Protein AF-A0A969L5E1-F1 (afdb_monomer_lite)

Structure (mmCIF, N/CA/C/O backbone):
data_AF-A0A969L5E1-F1
#
_entry.id   AF-A0A969L5E1-F1
#
loop_
_atom_site.group_PDB
_atom_site.id
_atom_site.type_symbol
_atom_site.label_atom_id
_atom_site.label_alt_id
_atom_site.label_comp_id
_atom_site.label_asym_id
_atom_site.label_entity_id
_atom_site.label_seq_id
_atom_site.pdbx_PDB_ins_code
_atom_site.Cartn_x
_atom_site.Cartn_y
_atom_site.Cartn_z
_atom_site.occupancy
_atom_site.B_iso_or_equiv
_atom_site.auth_seq_id
_atom_site.auth_comp_id
_atom_site.auth_asym_id
_atom_site.auth_atom_id
_atom_site.pdbx_PDB_model_num
ATOM 1 N N . MET A 1 1 ? -0.302 -0.080 8.700 1.00 58.97 1 MET A N 1
ATOM 2 C CA . MET A 1 1 ? -1.645 -0.669 8.907 1.00 58.97 1 MET A CA 1
ATOM 3 C C . MET A 1 1 ? -1.915 -0.724 10.403 1.00 58.97 1 MET A C 1
ATOM 5 O O . MET A 1 1 ? -1.053 -1.230 11.117 1.00 58.97 1 MET A O 1
ATOM 9 N N . LYS A 1 2 ? -3.011 -0.126 10.883 1.00 55.44 2 LYS A N 1
ATOM 10 C CA . LYS A 1 2 ? -3.358 -0.090 12.312 1.00 55.44 2 LYS A CA 1
ATOM 11 C C . LYS A 1 2 ? -4.666 -0.841 12.547 1.00 55.44 2 LYS A C 1
ATOM 13 O O . LYS A 1 2 ? -5.542 -0.761 11.694 1.00 55.44 2 LYS A O 1
ATOM 18 N N . ASN A 1 3 ? -4.773 -1.581 13.648 1.00 67.38 3 ASN A N 1
ATOM 19 C CA . ASN A 1 3 ? -6.047 -2.156 14.094 1.00 67.38 3 ASN A CA 1
ATOM 20 C C . ASN A 1 3 ? -6.783 -1.188 15.043 1.00 67.38 3 ASN A C 1
ATOM 22 O O . ASN A 1 3 ? -6.215 -0.169 15.441 1.00 67.38 3 ASN A O 1
ATOM 26 N N . ASP A 1 4 ? -8.011 -1.529 15.443 1.00 72.00 4 ASP A N 1
ATOM 27 C CA . ASP A 1 4 ? -8.823 -0.765 16.409 1.00 72.00 4 ASP A CA 1
ATOM 28 C C . ASP A 1 4 ? -8.131 -0.522 17.766 1.00 72.00 4 ASP A C 1
ATOM 30 O O . ASP A 1 4 ? -8.494 0.385 18.507 1.00 72.00 4 ASP A O 1
ATOM 34 N N . GLU A 1 5 ? -7.073 -1.275 18.075 1.00 80.44 5 GLU A N 1
ATOM 35 C CA . GLU A 1 5 ? -6.241 -1.111 19.272 1.00 80.44 5 GLU A CA 1
ATOM 36 C C . GLU A 1 5 ? -4.986 -0.244 19.028 1.00 80.44 5 GLU A C 1
ATOM 38 O O . GLU A 1 5 ? -4.057 -0.250 19.836 1.00 80.44 5 GLU A O 1
ATOM 43 N N . ASN A 1 6 ? -4.914 0.482 17.905 1.00 75.31 6 ASN A N 1
ATOM 44 C CA . ASN A 1 6 ? -3.765 1.294 17.477 1.00 75.31 6 ASN A CA 1
ATOM 45 C C . ASN A 1 6 ? -2.438 0.524 17.289 1.00 75.31 6 ASN A C 1
ATOM 47 O O . ASN A 1 6 ? -1.368 1.138 17.244 1.00 75.31 6 ASN A O 1
ATOM 51 N N . LYS A 1 7 ? -2.469 -0.804 17.122 1.00 80.56 7 LYS A N 1
ATOM 52 C CA . LYS A 1 7 ? -1.265 -1.623 16.905 1.00 80.56 7 LYS A CA 1
ATOM 53 C C . LYS A 1 7 ? -0.835 -1.588 15.445 1.00 80.56 7 LYS A C 1
ATOM 55 O O . LYS A 1 7 ? -1.660 -1.737 14.547 1.00 80.56 7 LYS A O 1
ATOM 60 N N . ILE A 1 8 ? 0.465 -1.438 15.202 1.00 81.38 8 ILE A N 1
ATOM 61 C CA . ILE A 1 8 ? 1.043 -1.543 13.859 1.00 81.38 8 ILE A CA 1
ATOM 62 C C . ILE A 1 8 ? 1.081 -3.023 13.468 1.00 81.38 8 ILE A C 1
ATOM 64 O O . ILE A 1 8 ? 1.811 -3.802 14.070 1.00 81.38 8 ILE A O 1
ATOM 68 N N . LEU A 1 9 ? 0.298 -3.407 12.459 1.00 82.12 9 LEU A N 1
ATOM 69 C CA . LEU A 1 9 ? 0.205 -4.800 11.999 1.00 82.12 9 LEU A CA 1
ATOM 70 C C . LEU A 1 9 ? 1.375 -5.213 11.101 1.00 82.12 9 LEU A C 1
ATOM 72 O O . LEU A 1 9 ? 1.676 -6.395 10.976 1.00 82.12 9 LEU A O 1
ATOM 76 N N . TYR A 1 10 ? 2.010 -4.242 10.447 1.00 83.69 10 TYR A N 1
ATOM 77 C CA . TYR A 1 10 ? 3.084 -4.489 9.499 1.00 83.69 10 TYR A CA 1
ATOM 78 C C . TYR A 1 10 ? 4.015 -3.283 9.403 1.00 83.69 10 TYR A C 1
ATOM 80 O O . TYR A 1 10 ? 3.548 -2.142 9.316 1.00 83.69 10 TYR A O 1
ATOM 88 N N . ILE A 1 11 ? 5.315 -3.567 9.394 1.00 85.00 11 ILE A N 1
ATOM 89 C CA . ILE A 1 11 ? 6.395 -2.630 9.091 1.00 85.00 11 ILE A CA 1
ATOM 90 C C . ILE A 1 11 ? 7.159 -3.235 7.913 1.00 85.00 11 ILE A C 1
ATOM 92 O O . ILE A 1 11 ? 7.552 -4.401 7.976 1.00 85.00 11 ILE A O 1
ATOM 96 N N . SER A 1 12 ? 7.333 -2.455 6.848 1.00 83.12 12 SER A N 1
ATOM 97 C CA . SER A 1 12 ? 8.057 -2.882 5.650 1.00 83.12 12 SER A CA 1
ATOM 98 C C . SER A 1 12 ? 9.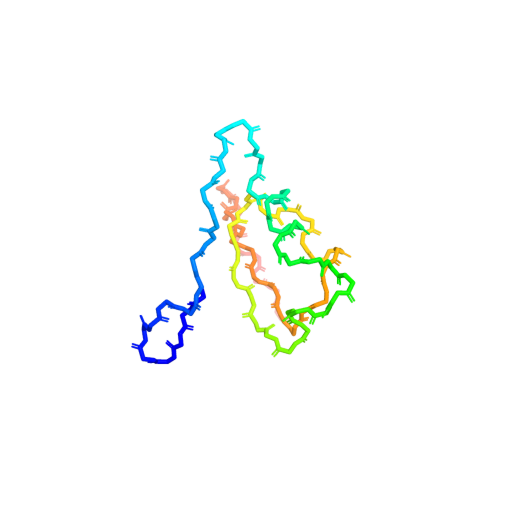525 -3.163 5.953 1.00 83.12 12 SER A C 1
ATOM 100 O O . SER A 1 12 ? 10.090 -2.687 6.946 1.00 83.12 12 SER A O 1
ATOM 102 N N . LYS A 1 13 ? 10.185 -3.896 5.058 1.00 85.12 13 LYS A N 1
ATOM 103 C CA . LYS A 1 13 ? 11.643 -4.042 5.106 1.00 85.12 13 LYS A CA 1
ATOM 104 C C . LYS A 1 13 ? 12.334 -2.701 4.839 1.00 85.12 13 LYS A C 1
ATOM 106 O O . LYS A 1 13 ? 11.742 -1.753 4.325 1.00 85.12 13 LYS A O 1
ATOM 111 N N . LEU A 1 14 ? 13.614 -2.618 5.200 1.00 84.75 14 LEU A N 1
ATOM 112 C CA . LEU A 1 14 ? 14.449 -1.468 4.861 1.00 84.75 14 LEU A CA 1
ATOM 113 C C . LEU A 1 14 ? 14.820 -1.525 3.378 1.00 84.75 14 LEU A C 1
ATOM 115 O O . LEU A 1 14 ? 15.332 -2.537 2.897 1.00 84.75 14 LEU A O 1
ATOM 119 N N . TYR A 1 15 ? 14.607 -0.418 2.674 1.00 82.50 15 TYR A N 1
ATOM 120 C CA . TYR A 1 15 ? 14.944 -0.279 1.263 1.00 82.50 15 TYR A CA 1
ATOM 121 C C . TYR A 1 15 ? 15.961 0.839 1.045 1.00 82.50 15 TYR A C 1
ATOM 123 O O . TYR A 1 15 ? 16.037 1.807 1.800 1.00 82.50 15 TYR A O 1
ATOM 131 N N . SER A 1 16 ? 16.741 0.720 -0.031 1.00 83.50 16 SER A N 1
ATOM 132 C CA . SER A 1 16 ? 17.612 1.806 -0.479 1.00 83.50 16 SER A CA 1
ATOM 133 C C . SER A 1 16 ? 16.765 3.011 -0.894 1.00 83.50 16 SER A C 1
ATOM 135 O O . SER A 1 16 ? 15.839 2.860 -1.694 1.00 83.50 16 SER A O 1
ATOM 137 N N . GLY A 1 17 ? 17.130 4.208 -0.423 1.00 81.06 17 GLY A N 1
ATOM 138 C CA . GLY A 1 17 ? 16.383 5.457 -0.650 1.00 81.06 17 GLY A CA 1
ATOM 139 C C . GLY A 1 17 ? 16.250 5.905 -2.113 1.00 81.06 17 GLY A C 1
ATOM 140 O O . GLY A 1 17 ? 15.636 6.927 -2.386 1.00 81.06 17 GLY A O 1
ATOM 141 N N . LYS A 1 18 ? 16.816 5.155 -3.067 1.00 83.56 18 LYS A N 1
ATOM 142 C CA . LYS A 1 18 ? 16.613 5.352 -4.512 1.00 83.56 18 LYS A CA 1
ATOM 143 C C . LYS A 1 18 ? 15.358 4.661 -5.057 1.00 83.56 18 LYS A C 1
ATOM 145 O O . LYS A 1 18 ? 15.003 4.875 -6.211 1.00 83.56 18 LYS A O 1
ATOM 150 N N . THR A 1 19 ? 14.722 3.786 -4.280 1.00 82.88 19 THR A N 1
ATOM 151 C CA . THR A 1 19 ? 13.517 3.065 -4.711 1.00 82.88 19 THR A CA 1
ATOM 152 C C . THR A 1 19 ? 12.281 3.881 -4.341 1.00 82.88 19 THR A C 1
ATOM 154 O O . THR A 1 19 ? 12.223 4.437 -3.254 1.00 82.88 19 THR A O 1
ATOM 157 N N . HIS A 1 20 ? 11.295 3.956 -5.235 1.00 84.81 20 HIS A N 1
ATOM 158 C CA . HIS A 1 20 ? 10.022 4.622 -4.948 1.00 84.81 20 HIS A CA 1
ATOM 159 C C . HIS A 1 20 ? 9.129 3.753 -4.058 1.00 84.81 20 HIS A C 1
ATOM 161 O O . HIS A 1 20 ? 9.027 2.545 -4.295 1.00 84.81 20 HIS A O 1
ATOM 167 N N . ASP A 1 21 ? 8.417 4.371 -3.116 1.00 83.38 21 ASP A N 1
ATOM 168 C CA . ASP A 1 21 ? 7.542 3.688 -2.150 1.00 83.38 21 ASP A CA 1
ATOM 169 C C . ASP A 1 21 ? 6.509 2.787 -2.837 1.00 83.38 21 ASP A C 1
ATOM 171 O O . ASP A 1 21 ? 6.294 1.644 -2.437 1.00 83.38 21 ASP A O 1
ATOM 175 N N . TYR A 1 22 ? 5.935 3.245 -3.956 1.00 87.69 22 TYR A N 1
ATOM 176 C CA . TYR A 1 22 ? 4.956 2.447 -4.692 1.00 87.69 22 TYR A CA 1
ATOM 177 C C . TYR A 1 22 ? 5.550 1.167 -5.294 1.00 87.69 22 TYR A C 1
ATOM 179 O O . TYR A 1 22 ? 4.894 0.127 -5.351 1.00 87.69 22 TYR A O 1
ATOM 187 N N . LYS A 1 23 ? 6.822 1.207 -5.706 1.00 88.06 23 LYS A N 1
ATOM 188 C CA . LYS A 1 23 ? 7.520 0.014 -6.193 1.00 88.06 23 LYS A CA 1
ATOM 189 C C . LYS A 1 23 ? 7.800 -0.959 -5.050 1.00 88.06 23 LYS 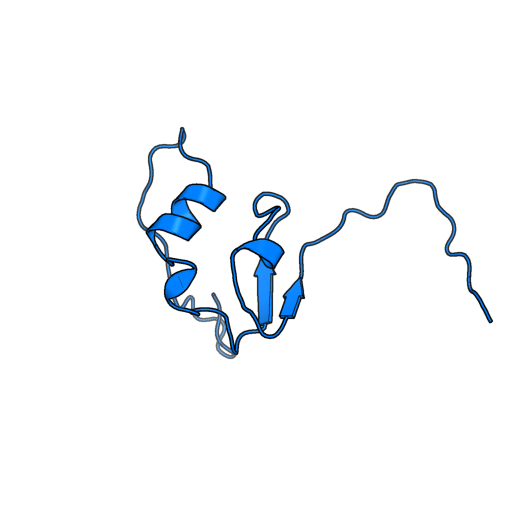A C 1
ATOM 191 O O . LYS A 1 23 ? 7.688 -2.161 -5.259 1.00 88.06 23 LYS A O 1
ATOM 196 N N . MET A 1 24 ? 8.137 -0.454 -3.861 1.00 89.12 24 MET A N 1
ATOM 197 C CA . MET A 1 24 ? 8.300 -1.293 -2.668 1.00 89.12 24 MET A CA 1
ATOM 198 C C . MET A 1 24 ? 6.991 -1.998 -2.318 1.00 89.12 24 MET A C 1
ATOM 200 O O . MET A 1 24 ? 6.991 -3.214 -2.151 1.00 89.12 24 MET A O 1
ATOM 204 N N . LEU A 1 25 ? 5.873 -1.265 -2.335 1.00 88.94 25 LEU A N 1
ATOM 205 C CA . LEU A 1 25 ? 4.547 -1.826 -2.081 1.00 88.94 25 LEU A CA 1
ATOM 206 C C . LEU A 1 25 ? 4.221 -2.978 -3.039 1.00 88.94 25 LEU A C 1
ATOM 208 O O . LEU A 1 25 ? 3.788 -4.027 -2.583 1.00 88.94 25 LEU A O 1
ATOM 212 N N . LYS A 1 26 ? 4.496 -2.826 -4.341 1.00 88.81 26 LYS A N 1
ATOM 213 C CA . LYS A 1 26 ? 4.291 -3.898 -5.333 1.00 88.81 26 LYS A CA 1
ATOM 214 C C . LYS A 1 26 ? 5.148 -5.134 -5.103 1.00 88.81 26 LYS A C 1
ATOM 216 O O . LYS A 1 26 ? 4.722 -6.231 -5.443 1.00 88.81 26 LYS A O 1
ATOM 221 N N . MET A 1 27 ? 6.346 -4.965 -4.549 1.00 88.50 27 MET A N 1
ATOM 222 C CA . MET A 1 27 ? 7.221 -6.093 -4.232 1.00 88.50 27 MET A CA 1
ATOM 223 C C . MET A 1 27 ? 6.774 -6.831 -2.966 1.00 88.50 27 MET A C 1
ATOM 225 O O . MET A 1 27 ? 6.852 -8.055 -2.932 1.00 88.50 27 MET A O 1
ATOM 229 N N . GLU A 1 28 ? 6.333 -6.112 -1.930 1.00 88.50 28 GLU A N 1
ATOM 230 C CA . GLU A 1 28 ? 5.881 -6.727 -0.671 1.00 88.50 28 GLU A CA 1
ATOM 231 C C . GLU A 1 28 ? 4.449 -7.268 -0.760 1.00 88.50 28 GLU A C 1
ATOM 233 O O . GLU A 1 28 ? 4.142 -8.299 -0.166 1.00 88.50 28 GLU A O 1
ATOM 238 N N . PHE A 1 29 ? 3.594 -6.605 -1.537 1.00 88.88 29 PHE A N 1
ATOM 239 C CA . PHE A 1 29 ? 2.189 -6.944 -1.738 1.00 88.88 29 PHE A CA 1
ATOM 240 C C . PHE A 1 29 ? 1.901 -7.016 -3.239 1.00 88.88 29 PHE A C 1
ATOM 242 O O . PHE A 1 29 ? 1.491 -6.014 -3.830 1.00 88.88 29 PHE A O 1
ATOM 249 N N . PRO A 1 30 ? 2.123 -8.170 -3.886 1.00 88.81 30 PRO A N 1
ATOM 250 C CA . PRO A 1 30 ? 1.847 -8.332 -5.307 1.00 88.81 30 PRO A CA 1
ATOM 251 C C . PRO A 1 30 ? 0.361 -8.069 -5.611 1.00 88.81 30 PRO A C 1
ATOM 253 O O . PRO A 1 30 ? -0.500 -8.620 -4.913 1.00 88.81 30 PRO A O 1
ATOM 256 N N . PRO A 1 31 ? 0.023 -7.253 -6.627 1.00 85.50 31 PRO A N 1
ATOM 257 C CA . PRO A 1 31 ? -1.367 -6.934 -6.960 1.00 85.50 31 PRO A CA 1
ATOM 258 C C . PRO A 1 31 ? -2.236 -8.161 -7.274 1.00 85.50 31 PRO A C 1
ATOM 260 O O . PRO A 1 31 ? -3.441 -8.162 -7.021 1.00 85.50 31 PRO A O 1
ATOM 263 N N . GLU A 1 32 ? -1.620 -9.238 -7.760 1.00 87.12 32 GLU A N 1
ATOM 264 C CA . GLU A 1 32 ? -2.262 -10.510 -8.095 1.00 87.12 32 GLU A CA 1
ATOM 265 C C . GLU A 1 32 ? -2.802 -11.247 -6.865 1.00 87.12 32 GLU A C 1
ATOM 267 O O . GLU A 1 32 ? -3.691 -12.088 -6.983 1.00 87.12 32 GLU A O 1
ATOM 272 N N . SER A 1 33 ? -2.282 -10.928 -5.678 1.00 83.31 33 SER A N 1
ATOM 273 C CA . SER A 1 33 ? -2.640 -11.609 -4.431 1.00 83.31 33 SER A CA 1
ATOM 274 C C . SER A 1 33 ? -3.917 -11.056 -3.785 1.00 83.31 33 SER A C 1
ATOM 276 O O . SER A 1 33 ? -4.299 -11.519 -2.713 1.00 83.31 33 SER A O 1
ATOM 278 N N . ASP A 1 34 ? -4.579 -10.067 -4.412 1.00 87.69 34 ASP A N 1
ATOM 279 C CA . ASP A 1 34 ? -5.837 -9.454 -3.949 1.00 87.69 34 ASP A CA 1
ATOM 280 C C . ASP A 1 34 ? -5.769 -8.995 -2.459 1.00 87.69 34 ASP A C 1
ATOM 282 O O . ASP A 1 34 ? -6.785 -8.930 -1.765 1.00 87.69 34 ASP A O 1
ATOM 286 N N . CYS A 1 35 ? -4.575 -8.639 -1.952 1.00 86.06 35 CYS A N 1
ATOM 287 C CA . CYS A 1 35 ? -4.308 -8.417 -0.518 1.00 86.06 35 CYS A CA 1
ATOM 288 C C . CYS A 1 35 ? -5.224 -7.377 0.143 1.00 86.06 35 CYS A C 1
ATOM 290 O O . CYS A 1 35 ? -5.507 -7.461 1.337 1.00 86.06 35 CYS A O 1
ATOM 292 N N . PHE A 1 36 ? -5.686 -6.392 -0.626 1.00 88.75 36 PHE A N 1
ATOM 293 C CA . PHE A 1 36 ? -6.499 -5.285 -0.130 1.00 88.75 36 PHE A CA 1
ATOM 294 C C . PHE A 1 36 ? -7.988 -5.431 -0.441 1.00 88.75 36 PHE A C 1
ATOM 296 O O . PHE A 1 36 ? -8.771 -4.580 -0.030 1.00 88.75 36 PHE A O 1
ATOM 303 N N . LYS A 1 37 ? -8.409 -6.507 -1.117 1.00 90.56 37 LYS A N 1
ATOM 304 C CA . LYS A 1 37 ? -9.747 -6.657 -1.718 1.00 90.56 37 LYS A CA 1
ATOM 305 C C . LYS A 1 37 ? -10.908 -6.367 -0.771 1.00 90.56 37 LYS A C 1
ATOM 307 O O . LYS A 1 37 ? -11.921 -5.823 -1.196 1.00 90.56 37 LYS A O 1
ATOM 312 N N . HIS A 1 38 ? -10.758 -6.711 0.504 1.00 90.31 38 HIS A N 1
ATOM 313 C CA . HIS A 1 38 ? -11.789 -6.533 1.529 1.00 90.31 38 HIS A CA 1
ATOM 314 C C . HIS A 1 38 ? -11.499 -5.384 2.505 1.00 90.31 38 HIS A C 1
ATOM 316 O O . HIS A 1 38 ? -12.278 -5.157 3.430 1.00 90.31 38 HIS A O 1
ATOM 322 N N . LEU A 1 39 ? -10.402 -4.654 2.297 1.00 88.88 39 LEU A N 1
ATOM 323 C CA . LEU A 1 39 ? -9.930 -3.585 3.167 1.00 88.88 39 LEU A CA 1
ATOM 324 C C . LEU A 1 39 ? -10.260 -2.211 2.582 1.00 88.88 39 LEU A C 1
ATOM 326 O O . LEU A 1 39 ? -10.263 -2.013 1.364 1.00 88.88 39 LEU A O 1
ATOM 330 N N . GLU A 1 40 ? -10.524 -1.259 3.470 1.00 90.44 40 GLU A N 1
ATOM 331 C CA . GLU A 1 40 ? -10.474 0.162 3.138 1.00 90.44 40 GLU A CA 1
ATOM 332 C C . GLU A 1 40 ? -9.045 0.652 3.377 1.00 90.44 40 GLU A C 1
ATOM 334 O O . GLU A 1 40 ? -8.469 0.416 4.440 1.00 90.44 40 GLU A O 1
ATOM 339 N N . VAL A 1 41 ? -8.450 1.259 2.355 1.00 89.38 41 VAL A N 1
ATOM 340 C CA . VAL A 1 41 ? -7.023 1.561 2.308 1.00 89.38 41 VAL A CA 1
ATOM 341 C C . VAL A 1 41 ? -6.821 3.059 2.125 1.00 89.38 41 VAL A C 1
ATOM 343 O O . VAL A 1 41 ? -7.174 3.621 1.089 1.00 89.38 41 VAL A O 1
ATOM 346 N N . ASP A 1 42 ? -6.202 3.692 3.116 1.00 90.12 42 ASP A N 1
ATOM 347 C CA . ASP A 1 42 ? -5.741 5.076 3.034 1.00 90.12 42 ASP A CA 1
ATOM 348 C C . ASP A 1 42 ? -4.265 5.092 2.625 1.00 90.12 42 ASP A C 1
ATOM 350 O O . ASP A 1 42 ? -3.433 4.436 3.259 1.00 90.12 42 ASP A O 1
ATOM 354 N N . VAL A 1 43 ? -3.926 5.838 1.574 1.00 89.81 43 VAL A N 1
ATOM 355 C CA . VAL A 1 43 ? -2.541 5.970 1.087 1.00 89.81 43 VAL A CA 1
ATOM 356 C C . VAL A 1 43 ? -2.181 7.415 0.815 1.00 89.81 43 VAL A C 1
ATOM 358 O O . VAL A 1 43 ? -3.041 8.230 0.506 1.00 89.81 43 VAL A O 1
ATOM 361 N N . ASP A 1 44 ? -0.890 7.724 0.852 1.00 88.25 44 ASP A N 1
ATOM 362 C CA . ASP A 1 44 ? -0.381 9.036 0.466 1.00 88.25 44 ASP A CA 1
ATOM 363 C C . ASP A 1 44 ? -0.417 9.271 -1.053 1.00 88.25 44 ASP A C 1
ATOM 365 O O . ASP A 1 44 ? -0.531 8.356 -1.871 1.00 88.25 44 ASP A O 1
ATOM 369 N N . LEU A 1 45 ? -0.229 10.532 -1.454 1.00 85.25 45 LEU A N 1
ATOM 370 C CA . LEU A 1 45 ? -0.226 10.945 -2.862 1.00 85.25 45 LEU A CA 1
ATOM 371 C C . LEU A 1 45 ? 0.873 10.262 -3.705 1.00 85.25 45 LEU A C 1
ATOM 373 O O . LEU A 1 45 ? 0.762 10.222 -4.926 1.00 85.25 45 LEU A O 1
ATOM 377 N N . GLY A 1 46 ? 1.921 9.721 -3.076 1.00 84.00 46 GLY A N 1
ATOM 378 C CA . GLY A 1 46 ? 2.984 8.965 -3.752 1.00 84.00 46 GLY A CA 1
ATOM 379 C C . GLY A 1 46 ? 2.530 7.622 -4.339 1.00 84.00 46 GLY A C 1
ATOM 380 O O . GLY A 1 46 ? 3.223 7.064 -5.185 1.00 84.00 46 GLY A O 1
ATOM 381 N N . PHE A 1 47 ? 1.351 7.128 -3.949 1.00 88.62 47 PHE A N 1
ATOM 382 C CA . PHE A 1 47 ? 0.771 5.859 -4.404 1.00 88.62 47 PHE A CA 1
ATOM 383 C C . PHE A 1 47 ? -0.218 6.042 -5.566 1.00 88.62 47 PHE A C 1
ATOM 385 O O . PHE A 1 47 ? -1.170 5.277 -5.733 1.00 88.62 47 PHE A O 1
ATOM 392 N N . GLN A 1 48 ? -0.013 7.075 -6.387 1.00 85.25 48 GLN A N 1
ATOM 393 C CA . GLN A 1 48 ? -0.810 7.293 -7.593 1.00 85.25 48 GLN A CA 1
ATOM 394 C C . GLN A 1 48 ? -0.785 6.054 -8.498 1.00 85.25 48 GLN A C 1
ATOM 396 O O . GLN A 1 48 ? 0.274 5.571 -8.890 1.00 85.25 48 GLN A O 1
ATOM 401 N N . GLY A 1 49 ? -1.973 5.561 -8.853 1.00 87.38 49 GLY A N 1
ATOM 402 C CA . GLY A 1 49 ? -2.144 4.363 -9.680 1.00 87.38 49 GLY A CA 1
ATOM 403 C C . GLY A 1 49 ? -2.529 3.100 -8.909 1.00 87.38 49 GLY A C 1
ATOM 404 O O . GLY A 1 49 ? -2.933 2.133 -9.551 1.00 87.38 49 GLY A O 1
ATOM 405 N N . ILE A 1 50 ? -2.512 3.121 -7.570 1.00 90.25 50 ILE A N 1
ATOM 406 C CA . ILE A 1 50 ? -2.939 1.979 -6.745 1.00 90.25 50 ILE A 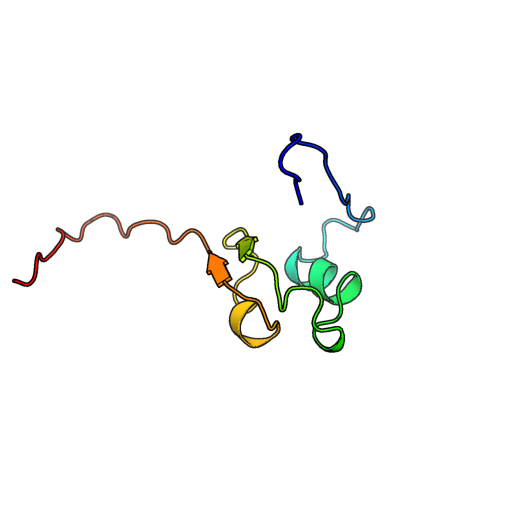CA 1
ATOM 407 C C . ILE A 1 50 ? -4.369 1.520 -7.063 1.00 90.25 50 ILE A C 1
ATOM 409 O O . ILE A 1 50 ? -4.625 0.325 -7.094 1.00 90.25 50 ILE A O 1
ATOM 413 N N . GLU A 1 51 ? -5.269 2.446 -7.405 1.00 89.12 51 GLU A N 1
ATOM 414 C CA . GLU A 1 51 ? -6.659 2.144 -7.780 1.00 89.12 51 GLU A CA 1
ATOM 415 C C . GLU A 1 51 ? -6.789 1.327 -9.069 1.00 89.12 51 GLU A C 1
ATOM 417 O O . GLU A 1 51 ? -7.810 0.685 -9.292 1.00 89.12 51 GLU A O 1
ATOM 422 N N . LYS A 1 52 ? -5.773 1.370 -9.937 1.00 89.50 52 LYS A N 1
ATOM 423 C CA . LYS A 1 52 ? -5.752 0.596 -11.183 1.00 89.50 52 LYS A CA 1
ATOM 424 C C . LYS A 1 52 ? -5.143 -0.780 -10.977 1.00 89.50 52 LYS A C 1
ATOM 426 O O . LYS A 1 52 ? -5.607 -1.743 -11.576 1.00 89.50 52 LYS A O 1
ATOM 431 N N . ASP A 1 53 ? -4.089 -0.843 -10.171 1.00 90.06 53 ASP A N 1
ATOM 432 C CA . ASP A 1 53 ? -3.310 -2.064 -10.001 1.00 90.06 53 ASP A CA 1
ATOM 433 C C . ASP A 1 53 ? -3.920 -2.983 -8.929 1.00 90.06 53 ASP A C 1
ATOM 435 O O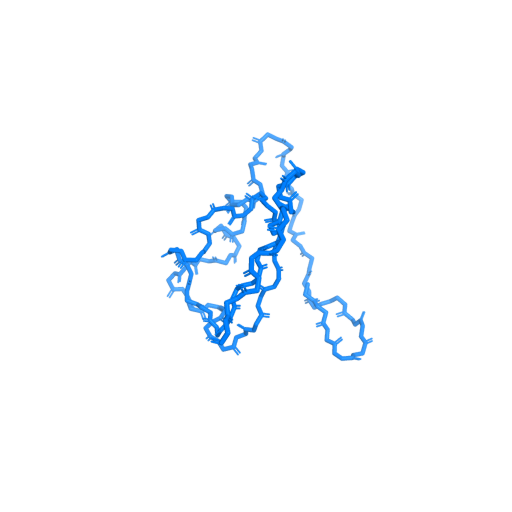 . ASP A 1 53 ? -3.875 -4.199 -9.079 1.00 90.06 53 ASP A O 1
ATOM 439 N N . TYR A 1 54 ? -4.532 -2.431 -7.876 1.00 91.38 54 TYR A N 1
ATOM 440 C CA . TYR A 1 54 ? -5.033 -3.199 -6.736 1.00 91.38 54 TYR A CA 1
ATOM 441 C C . TYR A 1 54 ? -6.550 -3.174 -6.626 1.00 91.38 54 TYR A C 1
ATOM 443 O O . TYR A 1 54 ? -7.192 -2.128 -6.706 1.00 91.38 54 TYR A O 1
ATOM 451 N N . LYS A 1 55 ? -7.123 -4.340 -6.315 1.00 91.06 55 LYS A N 1
ATOM 452 C CA . LYS A 1 55 ? -8.509 -4.428 -5.859 1.00 91.06 55 LYS A CA 1
ATOM 453 C C . LYS A 1 55 ? -8.560 -4.128 -4.368 1.00 91.06 55 LYS A C 1
ATOM 455 O O . LYS A 1 55 ? -7.875 -4.786 -3.587 1.00 91.06 55 LYS A O 1
ATOM 460 N N . ALA A 1 56 ? -9.407 -3.186 -3.978 1.00 90.69 56 ALA A N 1
ATOM 461 C CA . ALA A 1 56 ? -9.722 -2.925 -2.584 1.00 90.69 56 ALA A CA 1
ATOM 462 C C . ALA A 1 56 ? -11.195 -2.562 -2.413 1.00 90.69 56 ALA A C 1
ATOM 464 O O . ALA A 1 56 ? -11.856 -2.174 -3.377 1.00 90.69 56 ALA A O 1
ATOM 465 N N . ARG A 1 57 ? -11.707 -2.676 -1.183 1.00 91.06 57 ARG A N 1
ATOM 466 C CA . ARG A 1 57 ? -13.091 -2.286 -0.876 1.00 91.06 57 ARG A CA 1
ATOM 467 C C . ARG A 1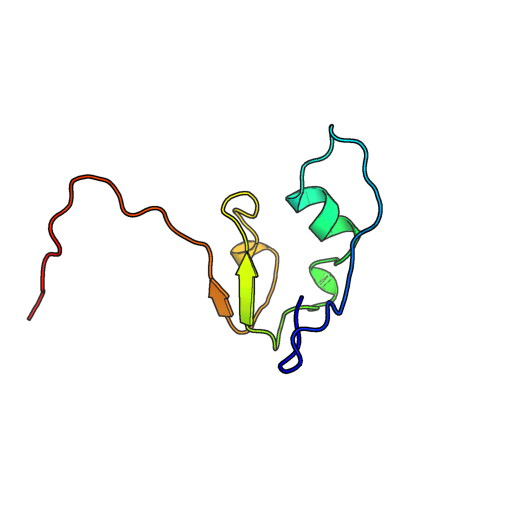 57 ? -13.274 -0.783 -1.060 1.00 91.06 57 ARG A C 1
ATOM 469 O O . ARG A 1 57 ? -14.300 -0.341 -1.569 1.00 91.06 57 ARG A O 1
ATOM 476 N N . LYS A 1 58 ? -12.274 -0.010 -0.638 1.00 90.44 58 LYS A N 1
ATOM 477 C CA . LYS A 1 58 ? -12.200 1.436 -0.825 1.00 90.44 58 LYS A CA 1
ATOM 478 C C . LYS A 1 58 ? -10.742 1.865 -0.806 1.00 90.44 58 LYS A C 1
ATOM 480 O O . LYS A 1 58 ? -9.973 1.344 -0.006 1.00 90.44 58 LYS A O 1
ATOM 485 N N . ILE A 1 59 ? -10.378 2.815 -1.655 1.00 91.12 59 ILE A N 1
ATOM 486 C CA . ILE A 1 59 ? -9.064 3.454 -1.627 1.00 91.12 59 ILE A CA 1
ATOM 487 C C . ILE A 1 59 ? -9.307 4.942 -1.421 1.00 91.12 59 ILE A C 1
ATOM 489 O O . ILE A 1 59 ? -10.055 5.551 -2.183 1.00 91.12 59 ILE A O 1
ATOM 493 N N . ASN A 1 60 ? -8.705 5.523 -0.387 1.00 90.19 60 ASN A N 1
ATOM 494 C CA . ASN A 1 60 ? -8.747 6.959 -0.160 1.00 90.19 60 ASN A CA 1
ATOM 495 C C . ASN A 1 60 ? -7.346 7.532 -0.381 1.00 90.19 60 ASN A C 1
ATOM 497 O O . ASN A 1 60 ? -6.407 7.239 0.360 1.00 90.19 60 ASN A O 1
ATOM 501 N N . ILE A 1 61 ? -7.220 8.379 -1.401 1.00 89.12 61 ILE A N 1
ATOM 502 C CA . ILE A 1 61 ? -6.011 9.162 -1.654 1.00 89.12 61 ILE A CA 1
ATOM 503 C C . ILE A 1 61 ? -6.319 10.613 -1.266 1.00 89.12 61 ILE A C 1
ATOM 505 O O . ILE A 1 61 ? -7.290 11.186 -1.774 1.00 89.12 61 ILE A O 1
ATOM 509 N N . PRO A 1 62 ? -5.536 11.252 -0.378 1.00 84.69 62 PRO A N 1
ATOM 510 C CA . PRO A 1 62 ? -5.770 12.624 0.021 1.00 84.69 62 PRO A CA 1
ATOM 511 C C . PRO A 1 62 ? -5.509 13.544 -1.173 1.00 84.69 62 PRO A C 1
ATOM 513 O O . PRO A 1 62 ? -4.375 13.864 -1.533 1.00 84.69 62 PRO A O 1
ATOM 516 N N . HIS A 1 63 ? -6.587 14.012 -1.795 1.00 75.88 63 HIS A N 1
ATOM 517 C CA . HIS A 1 63 ? -6.508 15.045 -2.814 1.00 75.88 63 HIS A CA 1
ATOM 518 C C . HIS A 1 63 ? -6.395 16.409 -2.141 1.00 75.88 63 HIS A C 1
ATOM 520 O O . HIS A 1 63 ? -7.324 16.895 -1.493 1.00 75.88 63 HIS A O 1
ATOM 526 N N . LYS A 1 64 ? -5.252 17.073 -2.331 1.00 68.69 64 LYS A N 1
ATOM 527 C CA . LYS A 1 64 ? -5.081 18.464 -1.906 1.00 68.69 64 LYS A CA 1
ATOM 528 C C . LYS A 1 64 ? -6.173 19.317 -2.561 1.00 68.69 64 LYS A C 1
ATOM 530 O O . LYS A 1 64 ? -6.211 19.421 -3.790 1.00 68.69 64 LYS A O 1
ATOM 535 N N . LYS A 1 65 ? -7.047 19.945 -1.757 1.00 66.31 65 LYS A N 1
ATOM 536 C CA . LYS A 1 65 ? -8.035 20.913 -2.268 1.00 66.31 65 LYS A CA 1
ATOM 537 C C . LYS A 1 65 ? -7.293 21.936 -3.135 1.00 66.31 65 LYS A C 1
ATOM 539 O O . LYS A 1 65 ? -6.331 22.565 -2.683 1.00 66.31 65 LYS A O 1
ATOM 544 N N . LYS A 1 66 ? -7.718 22.096 -4.395 1.00 64.44 66 LYS A N 1
ATOM 545 C CA . LYS A 1 66 ? -7.165 23.128 -5.282 1.00 64.44 66 LYS A CA 1
ATOM 546 C C . LYS A 1 66 ? -7.436 24.486 -4.630 1.00 64.44 66 LYS A C 1
ATOM 548 O O . LYS A 1 66 ? -8.597 24.852 -4.451 1.00 64.44 66 LYS A O 1
ATOM 553 N N . ARG A 1 67 ? -6.382 25.225 -4.259 1.00 59.84 67 ARG A N 1
ATOM 554 C CA . ARG A 1 67 ? -6.515 26.610 -3.779 1.00 59.84 67 ARG A CA 1
ATOM 555 C C . ARG A 1 67 ? -7.235 27.415 -4.870 1.00 59.84 67 ARG A C 1
ATOM 557 O O . ARG A 1 67 ? -6.693 27.562 -5.959 1.00 59.84 67 ARG A O 1
ATOM 564 N N . GLY A 1 68 ? -8.459 27.876 -4.589 1.00 59.75 68 GLY A N 1
ATOM 565 C CA . GLY A 1 68 ? -9.183 28.837 -5.434 1.00 59.75 68 GLY A CA 1
ATOM 566 C C . GLY A 1 68 ? -10.516 28.411 -6.069 1.00 59.75 68 GLY A C 1
ATOM 567 O O . GLY A 1 68 ? -11.094 29.229 -6.777 1.00 59.75 68 GLY A O 1
ATOM 568 N N . LYS A 1 69 ? -11.064 27.205 -5.844 1.00 54.28 69 LYS A N 1
ATOM 569 C CA . LYS A 1 69 ? -12.441 26.889 -6.296 1.00 54.28 69 LYS A CA 1
ATOM 570 C C . LYS A 1 69 ? -13.437 26.960 -5.135 1.00 54.28 69 LYS A C 1
ATOM 572 O O . LYS A 1 69 ? -13.365 26.143 -4.223 1.00 54.28 69 LYS A O 1
ATOM 577 N N . LYS A 1 70 ? -14.363 27.929 -5.195 1.00 50.16 70 LYS A N 1
ATOM 578 C CA . LYS A 1 70 ? -15.588 27.953 -4.377 1.00 50.16 70 LYS A CA 1
ATOM 579 C C . LYS A 1 70 ? -16.389 26.679 -4.662 1.00 50.16 70 LYS A C 1
ATOM 581 O O . LYS A 1 70 ? -16.547 26.313 -5.829 1.00 50.16 70 LYS A O 1
ATOM 586 N N . GLU A 1 71 ? -16.857 26.017 -3.608 1.00 55.09 71 GLU A N 1
ATOM 587 C CA . GLU A 1 71 ? -17.817 24.916 -3.689 1.00 55.09 71 GLU A CA 1
ATOM 588 C C . GLU A 1 71 ? -19.040 25.406 -4.473 1.00 55.09 71 GLU A C 1
ATOM 590 O O . GLU A 1 71 ? -19.732 26.336 -4.062 1.00 55.09 71 GLU A O 1
ATOM 595 N N . LYS A 1 72 ? -19.268 24.834 -5.659 1.00 46.38 72 LYS A N 1
ATOM 596 C CA . LYS A 1 72 ? -20.558 24.969 -6.327 1.00 46.38 72 LYS A CA 1
ATOM 597 C C . LYS A 1 72 ? -21.479 23.953 -5.662 1.00 46.38 72 LYS A C 1
ATOM 599 O O . LYS A 1 72 ? -21.442 22.779 -6.021 1.00 46.38 72 LYS A O 1
ATOM 604 N N . ASN A 1 73 ? -22.254 24.408 -4.678 1.00 45.78 73 ASN A N 1
ATOM 605 C CA . ASN A 1 73 ? -23.468 23.709 -4.272 1.00 45.78 73 ASN A CA 1
ATOM 606 C C . ASN A 1 73 ? -24.331 23.548 -5.524 1.00 45.78 73 ASN A C 1
ATOM 608 O O . ASN A 1 73 ? -24.660 24.541 -6.175 1.00 45.78 73 ASN A O 1
ATOM 612 N N . THR A 1 74 ? -24.644 22.306 -5.876 1.00 41.44 74 THR A N 1
ATOM 613 C CA . THR A 1 74 ? -25.688 22.017 -6.858 1.00 41.44 74 THR A CA 1
ATOM 614 C C . THR A 1 74 ? -26.823 21.363 -6.085 1.00 41.44 74 THR A C 1
ATOM 616 O O . THR A 1 74 ? -26.5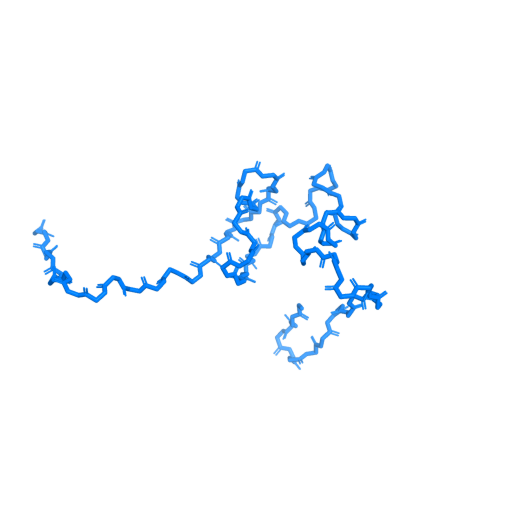69 20.502 -5.245 1.00 41.44 74 THR A O 1
ATOM 619 N N . ASN A 1 75 ? -28.000 21.931 -6.322 1.00 37.25 75 ASN A N 1
ATOM 620 C CA . ASN A 1 75 ? -29.273 21.810 -5.621 1.00 37.25 75 ASN A CA 1
ATOM 621 C C . ASN A 1 75 ? -29.856 20.393 -5.642 1.00 37.25 75 ASN A C 1
ATOM 623 O O . ASN A 1 75 ? -29.631 19.705 -6.664 1.00 37.25 75 ASN A O 1
#

pLDDT: mean 80.2, std 13.59, range [37.25, 91.38]

Sequence (75 aa):
MKNDENKILYISKLYSGKTHDYKMLKMEFPPESDCFKHLEVDVDLGFQGIEKDYKARKINIPHKKKRGKKEKNTN

Foldseek 3Di:
DADPVRDDPDDADDDDPVDQPLVSCCVVPPQVVLVAQDHEEEDEPSNPCCVVSHHHPHYDYDDDPDPPDDDDDDD

Radius of gyration: 15.68 Å; chains: 1; bounding box: 47×40×30 Å

Secondary structure (DSSP, 8-state):
-B-TT--B---PPP--TTS-HHHHHHHHS-GGGTTTTTSEEE--GGGTTHHHH---SEEE---PPPTT-------